Protein AF-A0A699KRJ8-F1 (afdb_monomer_lite)

pLDDT: mean 80.67, std 9.75, range [53.72, 95.88]

Structure (mmCIF, N/CA/C/O backbone):
data_AF-A0A699KRJ8-F1
#
_entry.id   AF-A0A699KRJ8-F1
#
loop_
_atom_site.group_PDB
_atom_site.id
_atom_site.type_symbol
_atom_site.label_atom_id
_atom_site.label_alt_id
_atom_site.label_comp_id
_atom_site.label_asym_id
_atom_site.label_entity_id
_atom_site.label_seq_id
_atom_site.pdbx_PDB_ins_code
_atom_site.Cartn_x
_atom_site.Cartn_y
_atom_site.Cartn_z
_atom_site.occupancy
_atom_site.B_iso_or_equiv
_atom_site.auth_seq_id
_atom_site.auth_comp_id
_atom_site.auth_asym_id
_atom_site.auth_atom_id
_atom_site.pdbx_PDB_model_num
ATOM 1 N N . MET A 1 1 ? 41.471 16.326 -28.942 1.00 60.84 1 MET A N 1
ATOM 2 C CA . MET A 1 1 ? 41.957 15.812 -27.635 1.00 60.84 1 MET A CA 1
ATOM 3 C C . MET A 1 1 ? 41.649 14.331 -27.354 1.00 60.84 1 MET A C 1
ATOM 5 O O . MET A 1 1 ? 42.274 13.790 -26.457 1.00 60.84 1 MET A O 1
ATOM 9 N N . ARG A 1 2 ? 40.750 13.629 -28.075 1.00 64.94 2 ARG A N 1
ATOM 10 C CA . ARG A 1 2 ? 40.498 12.189 -27.816 1.00 64.94 2 ARG A CA 1
ATOM 11 C C . ARG A 1 2 ? 41.619 11.266 -28.316 1.00 64.94 2 ARG A C 1
ATOM 13 O O . ARG A 1 2 ? 41.997 10.359 -27.593 1.00 64.94 2 ARG A O 1
ATOM 20 N N . GLN A 1 3 ? 42.200 11.533 -29.490 1.00 73.69 3 GLN A N 1
ATOM 21 C CA . GLN A 1 3 ? 43.233 10.674 -30.099 1.00 73.69 3 GLN A CA 1
ATOM 22 C C . GLN A 1 3 ? 44.478 10.459 -29.222 1.00 73.69 3 GLN A C 1
ATOM 24 O O . GLN A 1 3 ? 44.975 9.343 -29.166 1.00 73.69 3 GLN A O 1
ATOM 29 N N . ARG A 1 4 ? 44.952 11.480 -28.492 1.00 79.75 4 ARG A N 1
ATOM 30 C CA . ARG A 1 4 ? 46.144 11.346 -27.628 1.00 79.75 4 ARG A CA 1
ATOM 31 C C . ARG A 1 4 ? 45.948 10.322 -26.504 1.00 79.75 4 ARG A C 1
ATOM 33 O O . ARG A 1 4 ? 46.829 9.507 -26.283 1.00 79.75 4 ARG A O 1
ATOM 40 N N . ARG A 1 5 ? 44.763 10.304 -25.883 1.00 77.50 5 ARG A N 1
ATOM 41 C CA . ARG A 1 5 ? 44.420 9.343 -24.818 1.00 77.50 5 ARG A CA 1
ATOM 42 C C . ARG A 1 5 ? 44.314 7.906 -25.341 1.00 77.50 5 ARG A C 1
ATOM 44 O O . ARG A 1 5 ? 44.678 6.976 -24.638 1.00 77.50 5 ARG A O 1
ATOM 51 N N . TRP A 1 6 ? 43.847 7.723 -26.580 1.00 79.25 6 TRP A N 1
ATOM 52 C CA . TRP A 1 6 ? 43.814 6.401 -27.220 1.00 79.25 6 TRP A CA 1
ATOM 53 C C . TRP A 1 6 ? 45.216 5.877 -27.535 1.00 79.25 6 TRP A C 1
ATOM 55 O O . TRP A 1 6 ? 45.477 4.696 -27.349 1.00 79.25 6 TRP A O 1
ATOM 65 N N . LEU A 1 7 ? 46.123 6.755 -27.972 1.00 79.62 7 LEU A N 1
ATOM 66 C CA . LEU A 1 7 ? 47.508 6.381 -28.265 1.00 79.62 7 LEU A CA 1
ATOM 67 C C . LEU A 1 7 ? 48.301 5.990 -27.014 1.00 79.62 7 LEU A C 1
ATOM 69 O O . LEU A 1 7 ? 49.209 5.181 -27.124 1.00 79.62 7 LEU A O 1
ATOM 73 N N . GLU A 1 8 ? 47.986 6.552 -25.846 1.00 82.19 8 GLU A N 1
ATOM 74 C CA . GLU A 1 8 ? 48.578 6.120 -24.572 1.00 82.19 8 GLU A CA 1
ATOM 75 C C . GLU A 1 8 ? 48.130 4.699 -24.217 1.00 82.19 8 GLU A C 1
ATOM 77 O O . GLU A 1 8 ? 48.973 3.850 -23.967 1.00 82.19 8 GLU A O 1
ATOM 82 N N . LEU A 1 9 ? 46.829 4.416 -24.316 1.00 78.62 9 LEU A N 1
ATOM 83 C CA . LEU A 1 9 ? 46.263 3.094 -24.031 1.00 78.62 9 LEU A CA 1
ATOM 84 C C . LEU A 1 9 ? 46.791 2.002 -24.969 1.00 78.62 9 LEU A C 1
ATOM 86 O O . LEU A 1 9 ? 47.028 0.881 -24.542 1.00 78.62 9 LEU A O 1
ATOM 90 N N . LEU A 1 10 ? 46.984 2.324 -26.248 1.00 79.06 10 LEU A N 1
ATOM 91 C CA . LEU A 1 10 ? 47.492 1.376 -27.242 1.00 79.06 10 LEU A CA 1
ATOM 92 C C . LEU A 1 10 ? 48.970 1.019 -27.049 1.00 79.06 10 LEU A C 1
ATOM 94 O O . LEU A 1 10 ? 49.410 0.044 -27.638 1.00 79.06 10 LEU A O 1
ATOM 98 N N . LYS A 1 11 ? 49.742 1.775 -26.258 1.00 78.50 11 LYS A N 1
ATOM 99 C CA . LYS A 1 11 ? 51.139 1.412 -25.955 1.00 78.50 11 LYS A CA 1
ATOM 100 C C . LYS A 1 11 ? 51.240 0.232 -24.994 1.00 78.50 11 LYS A C 1
ATOM 102 O O . LYS A 1 11 ? 52.237 -0.478 -25.029 1.00 78.50 11 LYS A O 1
ATOM 107 N N . ASP A 1 12 ? 50.217 0.035 -24.166 1.00 84.81 12 ASP A N 1
ATOM 108 C CA . ASP A 1 12 ? 50.185 -1.020 -23.150 1.00 84.81 12 ASP A CA 1
ATOM 109 C C . ASP A 1 12 ? 49.706 -2.370 -23.716 1.00 84.81 12 ASP A C 1
ATOM 111 O O . ASP A 1 12 ? 49.800 -3.399 -23.049 1.00 84.81 12 ASP A O 1
ATOM 115 N N . TYR A 1 13 ? 49.207 -2.380 -24.955 1.00 81.31 13 TYR A N 1
ATOM 116 C CA . TYR A 1 13 ? 48.766 -3.574 -25.666 1.00 81.31 13 TYR A CA 1
ATOM 117 C C . TYR A 1 13 ? 49.587 -3.721 -26.948 1.00 81.31 13 TYR A C 1
ATOM 119 O O . TYR A 1 13 ? 49.626 -2.797 -27.753 1.00 81.31 13 TYR A O 1
ATOM 127 N N . ASP A 1 14 ? 50.195 -4.885 -27.188 1.00 78.12 14 ASP A N 1
ATOM 128 C CA . ASP A 1 14 ? 50.895 -5.167 -28.452 1.00 78.12 14 ASP A CA 1
ATOM 129 C C . ASP A 1 14 ? 49.880 -5.437 -29.582 1.00 78.12 14 ASP A C 1
ATOM 131 O O . ASP A 1 14 ? 49.638 -6.569 -30.004 1.00 78.12 14 ASP A O 1
ATOM 135 N N . ALA A 1 15 ? 49.168 -4.384 -29.986 1.00 74.62 15 ALA A N 1
ATOM 136 C CA . ALA A 1 15 ? 48.037 -4.439 -30.899 1.00 74.62 15 ALA A CA 1
ATOM 137 C C . ALA A 1 15 ? 48.360 -3.718 -32.214 1.00 74.62 15 ALA A C 1
ATOM 139 O O . ALA A 1 15 ? 48.577 -2.507 -32.250 1.00 74.62 15 ALA A O 1
ATOM 140 N N . ASN A 1 16 ? 48.320 -4.454 -33.327 1.00 78.19 16 ASN A N 1
ATOM 141 C CA . ASN A 1 16 ? 48.467 -3.885 -34.663 1.00 78.19 16 ASN A CA 1
ATOM 142 C C . ASN A 1 16 ? 47.085 -3.525 -35.240 1.00 78.19 16 ASN A C 1
ATOM 144 O O . ASN A 1 16 ? 46.252 -4.404 -35.464 1.00 78.19 16 ASN A O 1
ATOM 148 N N . ILE A 1 17 ? 46.821 -2.236 -35.478 1.00 77.62 17 ILE A N 1
ATOM 149 C CA . ILE A 1 17 ? 45.523 -1.775 -35.995 1.00 77.62 17 ILE A CA 1
ATOM 150 C C . ILE A 1 17 ? 45.464 -2.023 -37.503 1.00 77.62 17 ILE A C 1
ATOM 152 O O . ILE A 1 17 ? 46.095 -1.313 -38.283 1.00 77.62 17 ILE A O 1
ATOM 156 N N . GLN A 1 18 ? 44.662 -3.001 -37.920 1.00 79.50 18 GLN A N 1
ATOM 157 C CA . GLN A 1 18 ? 44.413 -3.293 -39.331 1.00 79.50 18 GLN A CA 1
ATOM 158 C C . GLN A 1 18 ? 42.990 -2.892 -39.723 1.00 79.50 18 GLN A C 1
ATOM 160 O O . GLN A 1 18 ? 42.013 -3.261 -39.071 1.00 79.50 18 GLN A O 1
ATOM 165 N N . TYR A 1 19 ? 42.870 -2.115 -40.801 1.00 78.88 19 TYR A N 1
ATOM 166 C CA . TYR A 1 19 ? 41.574 -1.739 -41.352 1.00 78.88 19 TYR A CA 1
ATOM 167 C C . TYR A 1 19 ? 41.087 -2.810 -42.331 1.00 78.88 19 TYR A C 1
ATOM 169 O O . TYR A 1 19 ? 41.725 -3.064 -43.352 1.00 78.88 19 TYR A O 1
ATOM 177 N N . HIS A 1 20 ? 39.932 -3.408 -42.038 1.00 73.50 20 HIS A N 1
ATOM 178 C CA . HIS A 1 20 ? 39.311 -4.416 -42.894 1.00 73.50 20 HIS A CA 1
ATOM 179 C C . HIS A 1 20 ? 37.929 -3.946 -43.372 1.00 73.50 20 HIS A C 1
ATOM 181 O O . HIS A 1 20 ? 36.945 -4.074 -42.637 1.00 73.50 20 HIS A O 1
ATOM 187 N N . PRO A 1 21 ? 37.815 -3.410 -44.598 1.00 72.12 21 PRO A N 1
ATOM 188 C CA . PRO A 1 21 ? 36.520 -3.055 -45.159 1.00 72.12 21 PRO A CA 1
ATOM 189 C C . PRO A 1 21 ? 35.711 -4.320 -45.498 1.00 72.12 21 PRO A C 1
ATOM 191 O O . PRO A 1 21 ? 36.217 -5.264 -46.103 1.00 72.12 21 PRO A O 1
ATOM 194 N N . GLY A 1 22 ? 34.428 -4.346 -45.124 1.00 77.38 22 GLY A N 1
ATOM 195 C CA . GLY A 1 22 ? 33.490 -5.410 -45.505 1.00 77.38 22 GLY A CA 1
ATOM 196 C C . GLY A 1 22 ? 33.319 -6.533 -44.471 1.00 77.38 22 GLY A C 1
ATOM 197 O O . GLY A 1 22 ? 33.040 -6.272 -43.303 1.00 77.38 22 GLY A O 1
ATOM 198 N N . LYS A 1 23 ? 33.414 -7.799 -44.912 1.00 66.38 23 LYS A N 1
ATOM 199 C CA . LYS A 1 23 ? 32.944 -9.002 -44.181 1.00 66.38 23 LYS A CA 1
ATOM 200 C C . LYS A 1 23 ? 33.563 -9.226 -42.791 1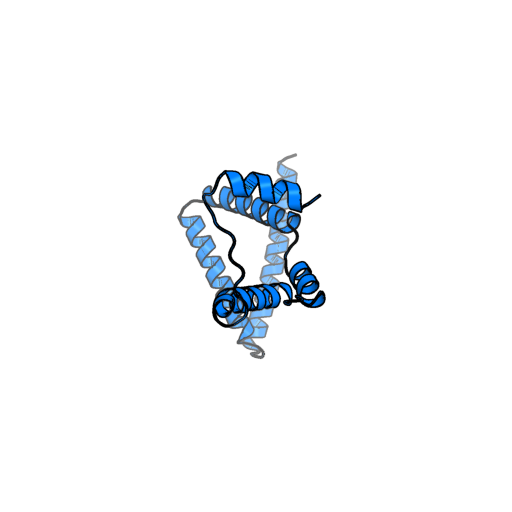.00 66.38 23 LYS A C 1
ATOM 202 O O . LYS A 1 23 ? 32.926 -9.857 -41.954 1.00 66.38 23 LYS A O 1
ATOM 207 N N . ALA A 1 24 ? 34.755 -8.697 -42.521 1.00 72.12 24 ALA A N 1
ATOM 208 C CA . ALA A 1 24 ? 35.392 -8.791 -41.204 1.00 72.12 24 ALA A CA 1
ATOM 209 C C . ALA A 1 24 ? 34.730 -7.884 -40.145 1.00 72.12 24 ALA A C 1
ATOM 211 O O . ALA A 1 24 ? 34.847 -8.142 -38.952 1.00 72.12 24 ALA A O 1
ATOM 212 N N . ASN A 1 25 ? 33.988 -6.853 -40.568 1.00 76.94 25 ASN A N 1
ATOM 213 C CA . ASN A 1 25 ? 33.314 -5.905 -39.679 1.00 76.94 25 ASN A CA 1
ATOM 214 C C . ASN A 1 25 ? 31.867 -6.313 -39.343 1.00 76.94 25 ASN A C 1
ATOM 216 O O . ASN A 1 25 ? 31.170 -5.590 -38.642 1.00 76.94 25 ASN A O 1
ATOM 220 N N . VAL A 1 26 ? 31.390 -7.461 -39.839 1.00 79.25 26 VAL A N 1
ATOM 221 C CA . VAL A 1 26 ? 29.987 -7.894 -39.683 1.00 79.25 26 VAL A CA 1
ATOM 222 C C . VAL A 1 26 ? 29.622 -8.102 -38.215 1.00 79.25 26 VAL A C 1
ATOM 224 O O . VAL A 1 26 ? 28.531 -7.727 -37.798 1.00 79.25 26 VAL A O 1
ATOM 227 N N . VAL A 1 27 ? 30.542 -8.645 -37.411 1.00 77.56 27 VAL A N 1
ATOM 228 C CA . VAL A 1 27 ? 30.317 -8.856 -35.972 1.00 77.56 27 VAL A CA 1
ATOM 229 C C . VAL A 1 27 ? 30.237 -7.521 -35.232 1.00 77.56 27 VAL A C 1
ATOM 231 O O . VAL A 1 27 ? 29.314 -7.306 -34.451 1.00 77.56 27 VAL A O 1
ATOM 234 N N . ALA A 1 28 ? 31.157 -6.595 -35.508 1.00 79.75 28 ALA A N 1
ATOM 235 C CA . ALA A 1 28 ? 31.151 -5.276 -34.884 1.00 79.75 28 ALA A CA 1
ATOM 236 C C . ALA A 1 28 ? 29.944 -4.428 -35.330 1.00 79.75 28 ALA A C 1
ATOM 238 O O . ALA A 1 28 ? 29.328 -3.767 -34.496 1.00 79.75 28 ALA A O 1
ATOM 239 N N . ASP A 1 29 ? 29.546 -4.496 -36.603 1.00 80.12 29 ASP A N 1
ATOM 240 C CA . ASP A 1 29 ? 28.352 -3.817 -37.121 1.00 80.12 29 ASP A CA 1
ATOM 241 C C . ASP A 1 29 ? 27.063 -4.398 -36.513 1.00 80.12 29 ASP A C 1
ATOM 243 O O . ASP A 1 29 ? 26.188 -3.650 -36.074 1.00 80.12 29 ASP A O 1
ATOM 247 N N . ALA A 1 30 ? 26.968 -5.726 -36.379 1.00 80.81 30 ALA A N 1
ATOM 248 C CA . ALA A 1 30 ? 25.845 -6.383 -35.709 1.00 80.81 30 ALA A CA 1
ATOM 249 C C . ALA A 1 30 ? 25.740 -5.986 -34.224 1.00 80.81 30 ALA A C 1
ATOM 251 O O . ALA A 1 30 ? 24.647 -5.690 -33.733 1.00 80.81 30 ALA A O 1
ATOM 252 N N . LEU A 1 31 ? 26.869 -5.928 -33.510 1.00 76.88 31 LEU A N 1
ATOM 253 C CA . LEU A 1 31 ? 26.913 -5.492 -32.110 1.00 76.88 31 LEU A CA 1
ATOM 254 C C . LEU A 1 31 ? 26.579 -4.000 -31.953 1.00 76.88 31 LEU A C 1
ATOM 256 O O . LEU A 1 31 ? 25.834 -3.634 -31.043 1.00 76.88 31 LEU A O 1
ATOM 260 N N . SER A 1 32 ? 27.065 -3.149 -32.860 1.00 76.94 32 SER A N 1
ATOM 261 C CA . SER A 1 32 ? 26.759 -1.713 -32.886 1.00 76.94 32 SER A CA 1
ATOM 262 C C . SER A 1 32 ? 25.259 -1.460 -33.079 1.00 76.94 32 SER A C 1
ATOM 264 O O . SER A 1 32 ? 24.645 -0.711 -32.315 1.00 76.94 32 SER A O 1
ATOM 266 N N . ARG A 1 33 ? 24.627 -2.170 -34.025 1.00 75.31 33 ARG A N 1
ATOM 267 C CA . ARG A 1 33 ? 23.177 -2.088 -34.273 1.00 75.31 33 ARG A CA 1
ATOM 268 C C . ARG A 1 33 ? 22.355 -2.549 -33.069 1.00 75.31 33 ARG A C 1
ATOM 270 O O . ARG A 1 33 ? 21.383 -1.886 -32.720 1.00 75.31 33 ARG A O 1
ATOM 277 N N . LYS A 1 34 ? 22.762 -3.625 -32.385 1.00 68.00 34 LYS A N 1
ATOM 278 C CA . LYS A 1 34 ? 22.081 -4.115 -31.172 1.00 68.00 34 LYS A CA 1
ATOM 279 C C . LYS A 1 34 ? 22.156 -3.111 -30.014 1.00 68.00 34 LYS A C 1
ATOM 281 O O . LYS A 1 34 ? 21.164 -2.906 -29.323 1.00 68.00 34 LYS A O 1
ATOM 286 N N . SER A 1 35 ? 23.304 -2.458 -29.825 1.00 62.00 35 SER A N 1
ATOM 287 C CA . SER A 1 35 ? 23.472 -1.402 -28.815 1.00 62.00 35 SER A CA 1
ATOM 288 C C . SER A 1 35 ? 22.624 -0.162 -29.136 1.00 62.00 35 SER A C 1
ATOM 290 O O . SER A 1 35 ? 21.955 0.385 -28.260 1.00 62.00 35 SER A O 1
ATOM 292 N N . GLY A 1 36 ? 22.552 0.217 -30.418 1.00 61.03 36 GLY A N 1
ATOM 293 C CA . GLY A 1 36 ? 21.670 1.283 -30.900 1.00 61.03 36 GLY A CA 1
ATOM 294 C C . GLY A 1 36 ? 20.178 1.002 -30.677 1.00 61.03 36 GLY A C 1
ATOM 295 O O . GLY A 1 36 ? 19.431 1.927 -30.376 1.00 61.03 36 GLY A O 1
ATOM 296 N N . MET A 1 37 ? 19.743 -0.262 -30.751 1.00 60.34 37 MET A N 1
ATOM 297 C CA . MET A 1 37 ? 18.359 -0.652 -30.437 1.00 60.34 37 MET A CA 1
ATOM 298 C C . MET A 1 37 ? 18.021 -0.459 -28.956 1.00 60.34 37 MET A C 1
ATOM 300 O O . MET A 1 37 ? 16.934 0.017 -28.647 1.00 60.34 37 MET A O 1
ATOM 304 N N . VAL A 1 38 ? 18.949 -0.772 -28.044 1.00 59.41 38 VAL A N 1
ATOM 305 C CA . VAL A 1 38 ? 18.758 -0.555 -26.596 1.00 59.41 38 VAL A CA 1
ATOM 306 C C . VAL A 1 38 ? 18.749 0.941 -26.264 1.00 59.41 38 VAL A C 1
ATOM 308 O O . VAL A 1 38 ? 17.915 1.389 -25.485 1.00 59.41 38 VAL A O 1
ATOM 311 N N . ALA A 1 39 ? 19.607 1.733 -26.914 1.00 59.44 39 ALA A N 1
ATOM 312 C CA . ALA A 1 39 ? 19.604 3.195 -26.807 1.00 59.44 39 ALA A CA 1
ATOM 313 C C . ALA A 1 39 ? 18.366 3.863 -27.450 1.00 59.44 39 ALA A C 1
ATOM 315 O O . ALA A 1 39 ? 18.074 5.022 -27.162 1.00 59.44 39 ALA A O 1
ATOM 316 N N . GLY A 1 40 ? 17.649 3.148 -28.324 1.00 53.72 40 GLY A N 1
ATOM 317 C CA . GLY A 1 40 ? 16.436 3.602 -29.005 1.00 53.72 40 GLY A CA 1
ATOM 318 C C . GLY A 1 40 ? 15.132 3.285 -28.271 1.00 53.72 40 GLY A C 1
ATOM 319 O O . GLY A 1 40 ? 14.074 3.711 -28.735 1.00 53.72 40 GLY A O 1
ATOM 320 N N . ILE A 1 41 ? 15.183 2.578 -27.133 1.00 62.66 41 ILE A N 1
ATOM 321 C CA . ILE A 1 41 ? 14.026 2.410 -26.248 1.00 62.66 41 ILE A CA 1
ATOM 322 C C . ILE A 1 41 ? 13.783 3.757 -25.563 1.00 62.66 41 ILE A C 1
ATOM 324 O O . ILE A 1 41 ? 14.223 4.013 -24.445 1.00 62.66 41 ILE A O 1
ATOM 328 N N . LYS A 1 42 ? 13.089 4.651 -26.268 1.00 58.88 42 LYS A N 1
ATOM 329 C CA . LYS A 1 42 ? 12.397 5.773 -25.648 1.00 58.88 42 LYS A CA 1
ATOM 330 C C . LYS A 1 42 ? 11.296 5.152 -24.805 1.00 58.88 42 LYS A C 1
ATOM 332 O O . LYS A 1 42 ? 10.237 4.822 -25.325 1.00 58.88 42 LYS A O 1
ATOM 337 N N . VAL A 1 43 ? 11.577 4.903 -23.530 1.00 59.38 43 VAL A N 1
ATOM 338 C CA . VAL A 1 43 ? 10.507 4.653 -22.569 1.00 59.38 43 VAL A CA 1
ATOM 339 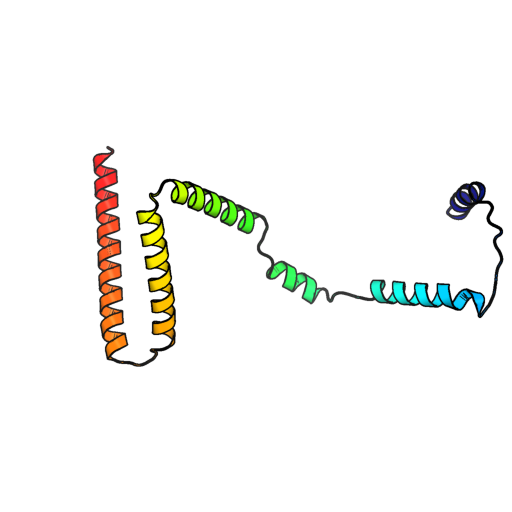C C . VAL A 1 43 ? 9.619 5.890 -22.659 1.00 59.38 43 VAL A C 1
ATOM 341 O O . VAL A 1 43 ? 10.105 6.997 -22.428 1.00 59.38 43 VAL A O 1
ATOM 344 N N . GLU A 1 44 ? 8.383 5.727 -23.132 1.00 66.88 44 GLU A N 1
ATOM 345 C CA . GLU A 1 44 ? 7.438 6.836 -23.243 1.00 66.88 44 GLU A CA 1
ATOM 346 C C . GLU A 1 44 ? 7.393 7.541 -21.886 1.00 66.88 44 GLU A C 1
ATOM 348 O O . GLU A 1 44 ? 7.205 6.900 -20.852 1.00 66.88 44 GLU A O 1
ATOM 353 N N . GLU A 1 45 ? 7.631 8.855 -21.867 1.00 68.88 45 GLU A N 1
ATOM 354 C CA . GLU A 1 45 ? 7.678 9.652 -20.630 1.00 68.88 45 GLU A CA 1
ATOM 355 C C . GLU A 1 45 ? 6.395 9.484 -19.800 1.00 68.88 45 GLU A C 1
ATOM 357 O O . GLU A 1 45 ? 6.403 9.618 -18.578 1.00 68.88 45 GLU A O 1
ATOM 362 N N . GLU A 1 46 ? 5.293 9.138 -20.464 1.00 73.19 46 GLU A N 1
ATOM 363 C CA . GLU A 1 46 ? 4.023 8.770 -19.854 1.00 73.19 46 GLU A CA 1
ATOM 364 C C . GLU A 1 46 ? 4.115 7.498 -18.999 1.00 73.19 46 GLU A C 1
ATOM 366 O O . GLU A 1 46 ? 3.677 7.515 -17.852 1.00 73.19 46 GLU A O 1
ATOM 371 N N . ILE A 1 47 ? 4.791 6.450 -19.481 1.00 79.69 47 ILE A N 1
ATOM 372 C CA . ILE A 1 47 ? 5.013 5.205 -18.730 1.00 79.69 47 ILE A CA 1
ATOM 373 C C . ILE A 1 47 ? 5.860 5.475 -17.481 1.00 79.69 47 ILE A C 1
ATOM 375 O O . ILE A 1 47 ? 5.555 4.957 -16.409 1.00 79.69 47 ILE A O 1
ATOM 379 N N . ILE A 1 48 ? 6.904 6.307 -17.587 1.00 81.75 48 ILE A N 1
ATOM 380 C CA . ILE A 1 48 ? 7.734 6.685 -16.428 1.00 81.75 48 ILE A CA 1
ATOM 381 C C . ILE A 1 48 ? 6.889 7.440 -15.395 1.00 81.75 48 ILE A C 1
ATOM 383 O O . ILE A 1 48 ? 6.907 7.092 -14.216 1.00 81.75 48 ILE A O 1
ATOM 387 N N . ARG A 1 49 ? 6.102 8.429 -15.834 1.00 78.25 49 ARG A N 1
ATOM 388 C CA . ARG A 1 49 ? 5.231 9.222 -14.952 1.00 78.25 49 ARG A CA 1
ATOM 389 C C . ARG A 1 49 ? 4.167 8.376 -14.261 1.00 78.25 49 ARG A C 1
ATOM 391 O O . ARG A 1 49 ? 3.862 8.614 -13.092 1.00 78.25 49 ARG A O 1
ATOM 398 N N . ASP A 1 50 ? 3.595 7.406 -14.960 1.00 83.25 50 ASP A N 1
ATOM 399 C CA . ASP A 1 50 ? 2.598 6.509 -14.382 1.00 83.25 50 ASP A CA 1
ATOM 400 C C . ASP A 1 50 ? 3.229 5.526 -13.395 1.00 83.25 50 ASP A C 1
ATOM 402 O O . ASP A 1 50 ? 2.673 5.304 -12.318 1.00 83.25 50 ASP A O 1
ATOM 406 N N . LEU A 1 51 ? 4.431 5.015 -13.679 1.00 81.94 51 LEU A N 1
ATOM 407 C CA . LEU A 1 51 ? 5.185 4.202 -12.724 1.00 81.94 51 LEU A CA 1
ATOM 408 C C . LEU A 1 51 ? 5.514 4.988 -11.450 1.00 81.94 51 LEU A C 1
ATOM 410 O O . LEU A 1 51 ? 5.274 4.486 -10.355 1.00 81.94 51 LEU A O 1
ATOM 414 N N . GLU A 1 52 ? 5.973 6.234 -11.570 1.00 80.50 52 GLU A N 1
ATOM 415 C CA . GLU A 1 52 ? 6.254 7.098 -10.417 1.00 80.50 52 GLU A CA 1
ATOM 416 C C . GLU A 1 52 ? 5.001 7.376 -9.568 1.00 80.50 52 GLU A C 1
ATOM 418 O O . GLU A 1 52 ? 5.081 7.440 -8.340 1.00 80.50 52 GLU A O 1
ATOM 423 N N . ARG A 1 53 ? 3.823 7.492 -10.198 1.00 78.38 53 ARG A N 1
ATOM 424 C CA . ARG A 1 53 ? 2.534 7.642 -9.496 1.00 78.38 53 ARG A CA 1
ATOM 425 C C . ARG A 1 53 ? 2.094 6.372 -8.778 1.00 78.38 53 ARG A C 1
ATOM 427 O O . ARG A 1 53 ? 1.469 6.461 -7.721 1.00 78.38 53 ARG A O 1
ATOM 434 N N . LEU A 1 54 ? 2.381 5.209 -9.359 1.00 79.75 54 LEU A N 1
ATOM 435 C CA . LEU A 1 54 ? 2.056 3.909 -8.776 1.00 79.75 54 LEU A CA 1
ATOM 436 C C . LEU A 1 54 ? 3.020 3.526 -7.651 1.00 79.75 54 LEU A C 1
ATOM 438 O O . LEU A 1 54 ? 2.631 2.793 -6.741 1.00 79.75 54 LEU A O 1
ATOM 442 N N . THR A 1 55 ? 4.254 4.033 -7.671 1.00 79.19 55 THR A N 1
ATOM 443 C CA . THR A 1 55 ? 5.208 3.814 -6.584 1.00 79.19 55 THR A CA 1
ATOM 444 C C . THR A 1 55 ? 4.863 4.682 -5.372 1.00 79.19 55 THR A C 1
ATOM 446 O O . THR A 1 55 ? 4.851 5.912 -5.469 1.00 79.19 55 THR A O 1
ATOM 449 N N . PRO A 1 56 ? 4.600 4.089 -4.193 1.00 79.56 56 PRO A N 1
ATOM 450 C CA . PRO A 1 56 ? 4.424 4.866 -2.976 1.00 79.56 56 PRO A CA 1
ATOM 451 C C . PRO A 1 56 ? 5.701 5.657 -2.664 1.00 79.56 56 PRO A C 1
ATOM 453 O O . PRO A 1 56 ? 6.807 5.136 -2.800 1.00 79.56 56 PRO A O 1
ATOM 456 N N . SER A 1 57 ? 5.561 6.906 -2.208 1.00 83.75 57 SER A N 1
ATOM 457 C CA . SER A 1 57 ? 6.724 7.703 -1.805 1.00 83.75 57 SER A CA 1
ATOM 458 C C . SER A 1 57 ? 7.500 7.006 -0.685 1.00 83.75 57 SER A C 1
ATOM 460 O O . SER A 1 57 ? 6.907 6.382 0.201 1.00 83.75 57 SER A O 1
ATOM 462 N N . ARG A 1 58 ? 8.828 7.152 -0.694 1.00 82.75 58 ARG A N 1
ATOM 463 C CA . ARG A 1 58 ? 9.721 6.537 0.299 1.00 82.75 58 ARG A CA 1
ATOM 464 C C . ARG A 1 58 ? 9.285 6.832 1.738 1.00 82.75 58 ARG A C 1
ATOM 466 O O . ARG A 1 58 ? 9.212 5.914 2.544 1.00 82.75 58 ARG A O 1
ATOM 473 N N . ASP A 1 59 ? 8.864 8.064 2.015 1.00 86.38 59 ASP A N 1
ATOM 474 C CA . ASP A 1 59 ? 8.366 8.470 3.335 1.00 86.38 59 ASP A CA 1
ATOM 475 C C . ASP A 1 59 ? 7.095 7.715 3.759 1.00 86.38 59 ASP A C 1
ATOM 477 O O . ASP A 1 59 ? 6.899 7.418 4.937 1.00 86.38 59 ASP A O 1
ATOM 481 N N . LYS A 1 60 ? 6.193 7.400 2.816 1.00 88.19 60 LYS A N 1
ATOM 482 C CA . LYS A 1 60 ? 4.988 6.610 3.115 1.00 88.19 60 LYS A CA 1
ATOM 483 C C . LYS A 1 60 ? 5.361 5.169 3.440 1.00 88.19 60 LYS A C 1
ATOM 485 O O . LYS A 1 60 ? 4.803 4.615 4.384 1.00 88.19 60 LYS A O 1
ATOM 490 N N . ILE A 1 61 ? 6.306 4.599 2.692 1.00 90.00 61 ILE A N 1
ATOM 491 C CA . ILE A 1 61 ? 6.828 3.250 2.934 1.00 90.00 61 ILE A CA 1
ATOM 492 C C . ILE A 1 61 ? 7.470 3.191 4.322 1.00 90.00 61 ILE A C 1
ATOM 494 O O . ILE A 1 61 ? 7.058 2.377 5.141 1.00 90.00 61 ILE A O 1
ATOM 498 N N . GLU A 1 62 ? 8.362 4.129 4.640 1.00 92.94 62 GLU A N 1
ATOM 499 C CA . GLU A 1 62 ? 9.054 4.173 5.932 1.00 92.94 62 GLU A CA 1
ATOM 500 C C . GLU A 1 62 ? 8.076 4.312 7.111 1.00 92.94 62 GLU A C 1
AT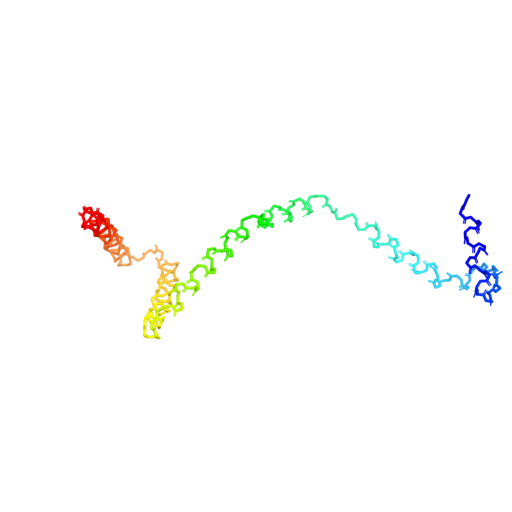OM 502 O O . GLU A 1 62 ? 8.215 3.651 8.142 1.00 92.94 62 GLU A O 1
ATOM 507 N N . ARG A 1 63 ? 7.026 5.133 6.966 1.00 92.44 63 ARG A N 1
ATOM 508 C CA . ARG A 1 63 ? 5.980 5.262 7.995 1.00 92.44 63 ARG A CA 1
ATOM 509 C C . ARG A 1 63 ? 5.231 3.952 8.224 1.00 92.44 63 ARG A C 1
ATOM 511 O O . ARG A 1 63 ? 4.943 3.624 9.376 1.00 92.44 63 ARG A O 1
ATOM 518 N N . VAL A 1 64 ? 4.909 3.226 7.154 1.00 93.88 64 VAL A N 1
ATOM 519 C CA . VAL A 1 64 ? 4.232 1.926 7.240 1.00 93.88 64 VAL A CA 1
ATOM 520 C C . VAL A 1 64 ? 5.157 0.882 7.853 1.00 93.88 64 VAL A C 1
ATOM 522 O O . VAL A 1 64 ? 4.734 0.174 8.760 1.00 93.88 64 VAL A O 1
ATOM 525 N N . GLU A 1 65 ? 6.419 0.821 7.438 1.00 95.88 65 GLU A N 1
ATOM 526 C CA . GLU A 1 65 ? 7.410 -0.100 8.001 1.00 95.88 65 GLU A CA 1
ATOM 527 C C . GLU A 1 65 ? 7.610 0.147 9.495 1.00 95.88 65 GLU A C 1
ATOM 529 O O . GLU A 1 65 ? 7.511 -0.780 10.295 1.00 95.88 65 GLU A O 1
ATOM 534 N N . LYS A 1 66 ? 7.768 1.408 9.906 1.00 95.00 66 LYS A N 1
ATOM 535 C CA . LYS A 1 66 ? 7.895 1.772 11.321 1.00 95.00 66 LYS A CA 1
ATOM 536 C C . LYS A 1 66 ? 6.648 1.415 12.130 1.00 95.00 66 LYS A C 1
ATOM 538 O O . LYS A 1 66 ? 6.761 0.980 13.276 1.00 95.00 66 LYS A O 1
ATOM 543 N N . ALA A 1 67 ? 5.455 1.602 11.563 1.00 94.19 67 ALA A N 1
ATOM 544 C CA . ALA A 1 67 ? 4.212 1.164 12.195 1.00 94.19 67 ALA A CA 1
ATOM 545 C C . ALA A 1 67 ? 4.140 -0.368 12.299 1.00 94.19 67 ALA A C 1
ATOM 547 O O . ALA A 1 67 ? 3.710 -0.890 13.325 1.00 94.19 67 ALA A O 1
ATOM 548 N N . ASN A 1 68 ? 4.613 -1.079 11.276 1.00 93.44 68 ASN A N 1
ATOM 549 C CA . ASN A 1 68 ? 4.637 -2.533 11.245 1.00 93.44 68 ASN A CA 1
ATOM 550 C C . ASN A 1 68 ? 5.620 -3.106 12.274 1.00 93.44 68 ASN A C 1
ATOM 552 O O . ASN A 1 68 ? 5.276 -4.039 12.987 1.00 93.44 68 ASN A O 1
ATOM 556 N N . GLU A 1 69 ? 6.802 -2.513 12.432 1.00 94.75 69 GLU A N 1
ATOM 557 C CA . GLU A 1 69 ? 7.756 -2.919 13.471 1.00 94.75 69 GLU A CA 1
ATOM 558 C C . GLU A 1 69 ? 7.205 -2.682 14.882 1.00 94.75 69 GLU A C 1
ATOM 560 O O . GLU A 1 69 ? 7.326 -3.546 15.749 1.00 94.75 69 GLU A O 1
ATOM 565 N N . ARG A 1 70 ? 6.502 -1.564 15.111 1.00 91.88 70 ARG A N 1
ATOM 566 C CA . ARG A 1 70 ? 5.780 -1.336 16.376 1.00 91.88 70 ARG A CA 1
ATOM 567 C C . ARG A 1 70 ? 4.716 -2.400 16.619 1.00 91.88 70 ARG A C 1
ATOM 569 O O . ARG A 1 70 ? 4.618 -2.917 17.726 1.00 91.88 70 ARG A O 1
ATOM 576 N N . TYR A 1 71 ? 3.937 -2.730 15.591 1.00 87.25 71 TYR A N 1
ATOM 577 C CA . TYR A 1 71 ? 2.922 -3.773 15.678 1.00 87.25 71 TYR A CA 1
ATOM 578 C C . TYR A 1 71 ? 3.545 -5.139 15.984 1.00 87.25 71 TYR A C 1
ATOM 580 O O . TYR A 1 71 ? 3.091 -5.805 16.905 1.00 87.25 71 TYR A O 1
ATOM 588 N N . LYS A 1 72 ? 4.616 -5.534 15.285 1.00 89.44 72 LYS A N 1
ATOM 589 C CA . LYS A 1 72 ? 5.344 -6.789 15.542 1.00 89.44 72 LYS A CA 1
ATOM 590 C C . LYS A 1 72 ? 5.924 -6.839 16.953 1.00 89.44 72 LYS A C 1
ATOM 592 O O . LYS A 1 72 ? 5.799 -7.860 17.620 1.00 89.44 72 LYS A O 1
ATOM 597 N N . SER A 1 73 ? 6.524 -5.742 17.414 1.00 89.44 73 SER A N 1
ATOM 598 C CA . SER A 1 73 ? 7.069 -5.648 18.770 1.00 89.44 73 SER A CA 1
ATOM 599 C C . SER A 1 73 ? 5.981 -5.724 19.840 1.00 89.44 73 SER A C 1
ATOM 601 O O . SER A 1 73 ? 6.234 -6.287 20.895 1.00 89.44 73 SER A O 1
ATOM 603 N N . ALA A 1 74 ? 4.788 -5.179 19.599 1.00 86.62 74 ALA A N 1
ATOM 604 C CA . ALA A 1 74 ? 3.648 -5.397 20.486 1.00 86.62 74 ALA A CA 1
ATOM 605 C C . ALA A 1 74 ? 3.132 -6.840 20.374 1.00 86.62 74 ALA A C 1
ATOM 607 O O . ALA A 1 74 ? 2.809 -7.466 21.371 1.00 86.62 74 ALA A O 1
ATOM 608 N N . PHE A 1 75 ? 3.096 -7.414 19.171 1.00 84.38 75 PHE A N 1
ATOM 609 C CA . PHE A 1 75 ? 2.618 -8.778 18.945 1.00 84.38 75 PHE A CA 1
ATOM 610 C C . PHE A 1 75 ? 3.491 -9.844 19.639 1.00 84.38 75 PHE A C 1
ATOM 612 O O . PHE A 1 75 ? 2.995 -10.891 20.065 1.00 84.38 75 PHE A O 1
ATOM 619 N N . SER A 1 76 ? 4.792 -9.583 19.800 1.00 82.94 76 SER A N 1
ATOM 620 C CA . SER A 1 76 ? 5.696 -10.491 20.510 1.00 82.94 76 SER A CA 1
ATOM 621 C C . SER A 1 76 ? 5.445 -10.541 22.020 1.00 82.94 76 SER A C 1
ATOM 623 O O . SER A 1 76 ? 5.753 -11.565 22.629 1.00 82.94 76 SER A O 1
ATOM 625 N N . THR A 1 77 ? 4.832 -9.509 22.617 1.00 87.69 77 THR A N 1
ATOM 626 C CA . THR A 1 77 ? 4.501 -9.499 24.054 1.00 87.69 77 THR A CA 1
ATOM 627 C C . THR A 1 77 ? 3.278 -10.343 24.407 1.00 87.69 77 THR A C 1
ATOM 629 O O . THR A 1 77 ? 3.060 -10.617 25.582 1.00 87.69 77 THR A O 1
ATOM 632 N N . PHE A 1 78 ? 2.481 -10.762 23.420 1.00 90.19 78 PHE A N 1
ATOM 633 C CA . PHE A 1 78 ? 1.333 -11.640 23.646 1.00 90.19 78 PHE A CA 1
ATOM 634 C C . PHE A 1 78 ? 1.775 -13.088 23.884 1.00 90.19 78 PHE A C 1
ATOM 636 O O . PHE A 1 78 ? 2.804 -13.543 23.383 1.00 90.19 78 PHE A O 1
ATOM 643 N N . SER A 1 79 ? 0.971 -13.834 24.629 1.00 87.94 79 SER A N 1
ATOM 644 C CA . SER A 1 79 ? 1.106 -15.282 24.767 1.00 87.94 79 SER A CA 1
ATOM 645 C C . SER A 1 79 ? 0.749 -16.006 23.465 1.00 87.94 79 SER A C 1
ATOM 647 O O . SER A 1 79 ? 0.054 -15.476 22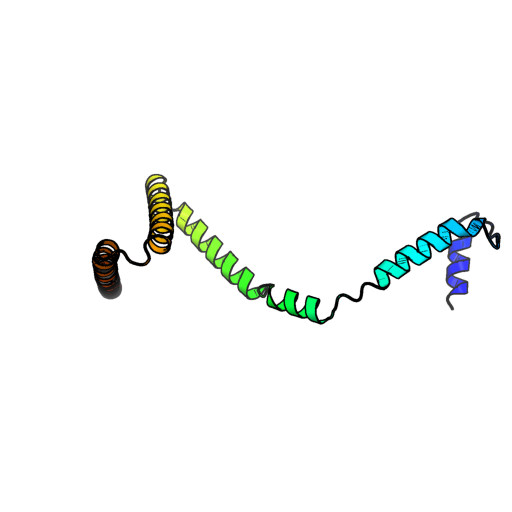.596 1.00 87.94 79 SER A O 1
ATOM 649 N N . GLU A 1 80 ? 1.192 -17.257 23.333 1.00 87.19 80 GLU A N 1
ATOM 650 C CA . GLU A 1 80 ? 0.890 -18.080 22.156 1.00 87.19 80 GLU A CA 1
ATOM 651 C C . GLU A 1 80 ? -0.623 -18.233 21.933 1.00 87.19 80 GLU A C 1
ATOM 653 O O . GLU A 1 80 ? -1.101 -18.109 20.809 1.00 87.19 80 GLU A O 1
ATOM 658 N N . ASN A 1 81 ? -1.392 -18.391 23.014 1.00 85.75 81 ASN A N 1
ATOM 659 C CA . ASN A 1 81 ? -2.850 -18.500 22.954 1.00 85.75 81 ASN A CA 1
ATOM 660 C C . ASN A 1 81 ? -3.499 -17.214 22.422 1.00 85.75 81 ASN A C 1
ATOM 662 O O . ASN A 1 81 ? -4.378 -17.272 21.566 1.00 85.75 81 ASN A O 1
ATOM 666 N N . GLU A 1 82 ? -3.051 -16.043 22.879 1.00 88.00 82 GLU A N 1
ATOM 667 C CA . GLU A 1 82 ? -3.554 -14.752 22.389 1.00 88.00 82 GLU A CA 1
ATOM 668 C C . GLU A 1 82 ? -3.216 -14.539 20.911 1.00 88.00 82 GLU A C 1
ATOM 670 O O . GLU A 1 82 ? -4.061 -14.073 20.145 1.00 88.00 82 GLU A O 1
ATOM 675 N N . ARG A 1 83 ? -2.015 -14.942 20.479 1.00 86.69 83 ARG A N 1
ATOM 676 C CA . ARG A 1 83 ? -1.633 -14.912 19.062 1.00 86.69 83 ARG A CA 1
ATOM 677 C C . ARG A 1 83 ? -2.543 -15.797 18.213 1.00 86.69 83 ARG A C 1
ATOM 679 O O . ARG A 1 83 ? -3.029 -15.337 17.181 1.00 86.69 83 ARG A O 1
ATOM 686 N N . GLN A 1 84 ? -2.815 -17.023 18.660 1.00 89.31 84 GLN A N 1
ATOM 687 C CA . GLN A 1 84 ? -3.723 -17.946 17.971 1.00 89.31 84 GLN A CA 1
ATOM 688 C C . GLN A 1 84 ? -5.147 -17.383 17.881 1.00 89.31 84 GLN A C 1
ATOM 690 O O . GLN A 1 84 ? -5.749 -17.392 16.809 1.00 89.31 84 GLN A O 1
ATOM 695 N N . HIS A 1 85 ? -5.665 -16.799 18.966 1.00 90.31 85 HIS A N 1
ATOM 696 C CA . HIS A 1 85 ? -6.970 -16.138 18.940 1.00 90.31 85 HIS A CA 1
ATOM 697 C C . HIS A 1 85 ? -7.019 -14.969 17.948 1.00 90.31 85 HIS A C 1
ATOM 699 O O . HIS A 1 85 ? -7.996 -14.835 17.214 1.00 90.31 85 HIS A O 1
ATOM 705 N N . LEU A 1 86 ? -5.973 -14.141 17.877 1.00 86.38 86 LEU A N 1
ATOM 706 C CA . LEU A 1 86 ? -5.909 -13.023 16.930 1.00 86.38 86 LEU A CA 1
ATOM 707 C C . LEU A 1 86 ? -5.867 -13.489 15.467 1.00 86.38 86 LEU A C 1
ATOM 709 O O . LEU A 1 86 ? -6.518 -12.877 14.618 1.00 86.38 86 LEU A O 1
ATOM 713 N N . ILE A 1 87 ? -5.143 -14.573 15.173 1.00 89.44 87 ILE A N 1
ATOM 714 C CA . ILE A 1 87 ? -5.111 -15.188 13.837 1.00 89.44 87 ILE A CA 1
ATOM 715 C C . ILE A 1 87 ? -6.506 -15.698 13.466 1.00 89.44 87 ILE A C 1
ATOM 717 O O . ILE A 1 87 ? -7.041 -15.301 12.431 1.00 89.44 87 ILE A O 1
ATOM 721 N N . GLN A 1 88 ? -7.136 -16.468 14.355 1.00 92.50 88 GLN A N 1
ATOM 722 C CA . GLN A 1 88 ? -8.477 -17.010 14.135 1.00 92.50 88 GLN A CA 1
ATOM 723 C C . GLN A 1 88 ? -9.517 -15.907 13.902 1.00 92.50 88 GLN A C 1
ATOM 725 O O . GLN A 1 88 ? -10.369 -16.023 13.022 1.00 92.50 88 GLN A O 1
ATOM 730 N N . ILE A 1 89 ? -9.450 -14.814 14.672 1.00 89.69 89 ILE A N 1
ATOM 731 C CA . ILE A 1 89 ? -10.333 -13.655 14.492 1.00 89.69 89 ILE A CA 1
ATOM 732 C C . ILE A 1 89 ? -10.146 -13.048 13.099 1.00 89.69 89 ILE A C 1
ATOM 734 O O . ILE A 1 89 ? -11.133 -12.699 12.453 1.00 89.69 89 ILE A O 1
ATOM 738 N N . LYS A 1 90 ? -8.904 -12.918 12.622 1.00 90.81 90 LYS A N 1
ATOM 739 C CA . LYS A 1 90 ? -8.618 -12.357 11.297 1.00 90.81 90 LYS A CA 1
ATOM 740 C C . LYS A 1 90 ? -9.153 -13.248 10.173 1.00 90.81 90 LYS A C 1
ATOM 742 O O . LYS A 1 90 ? -9.787 -12.733 9.257 1.00 90.81 90 LYS A O 1
ATOM 747 N N . GLU A 1 91 ? -8.967 -14.561 10.276 1.00 93.50 91 GLU A N 1
ATOM 748 C CA . GLU A 1 91 ? -9.516 -15.533 9.321 1.00 93.50 91 GLU A CA 1
ATOM 749 C C . GLU A 1 91 ? -11.042 -15.445 9.255 1.00 93.50 91 GLU A C 1
ATOM 751 O O . GLU A 1 91 ? -11.606 -15.256 8.179 1.00 93.50 91 GLU A O 1
ATOM 756 N N . LEU A 1 92 ? -11.710 -15.443 10.413 1.00 89.81 92 LEU A N 1
ATOM 757 C CA . LEU A 1 92 ? -13.164 -15.287 10.488 1.00 89.81 92 LEU A CA 1
ATOM 758 C C . LEU A 1 92 ? -13.634 -13.939 9.921 1.00 89.81 92 LEU A C 1
ATOM 760 O O . LEU A 1 92 ? -14.721 -13.844 9.347 1.00 89.81 92 LEU A O 1
ATOM 764 N N . GLN A 1 93 ? -12.851 -12.869 10.071 1.00 86.44 93 GLN A N 1
ATOM 765 C CA . GLN A 1 93 ? -13.163 -11.570 9.470 1.00 86.44 93 GLN A CA 1
ATOM 766 C C . GLN A 1 93 ? -13.039 -11.596 7.944 1.00 86.44 93 GLN A C 1
ATOM 768 O O . GLN A 1 93 ? -13.870 -10.992 7.263 1.00 86.44 93 GLN A O 1
ATOM 773 N N . ASP A 1 94 ? -12.030 -12.273 7.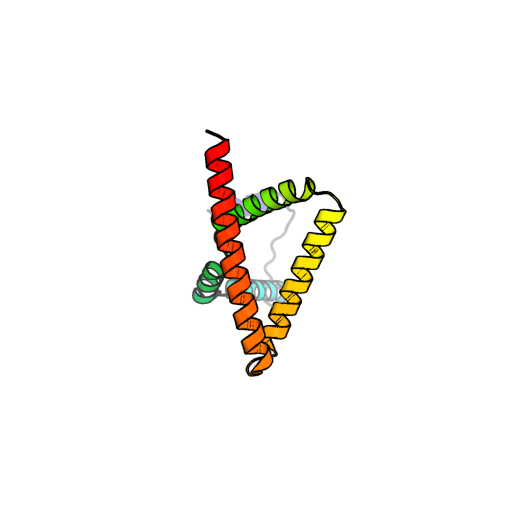404 1.00 90.19 94 ASP A N 1
ATOM 774 C CA . ASP A 1 94 ? -11.813 -12.379 5.962 1.00 90.19 94 ASP A CA 1
ATOM 775 C C . ASP A 1 94 ? -12.838 -13.319 5.306 1.00 90.19 94 ASP A C 1
ATOM 777 O O . ASP A 1 94 ? -13.402 -12.974 4.263 1.00 90.19 94 ASP A O 1
ATOM 781 N N . GLU A 1 95 ? -13.207 -14.416 5.972 1.00 88.81 95 GLU A N 1
ATOM 782 C CA . GLU A 1 95 ? -14.352 -15.249 5.592 1.00 88.81 95 GLU A CA 1
ATOM 783 C C . GLU A 1 95 ? -15.657 -14.449 5.595 1.00 88.81 95 GLU A C 1
ATOM 785 O O . GLU A 1 95 ? -16.415 -14.498 4.627 1.00 88.81 95 GLU A O 1
ATOM 790 N N . ASN A 1 96 ? -15.907 -13.639 6.629 1.00 82.06 96 ASN A N 1
ATOM 791 C CA . ASN A 1 96 ? -17.084 -12.771 6.674 1.00 82.06 96 ASN A CA 1
ATOM 792 C C . ASN A 1 96 ? -17.106 -11.757 5.525 1.00 82.06 96 ASN A C 1
ATOM 794 O O . ASN A 1 96 ? -18.165 -11.518 4.945 1.00 82.06 96 ASN A O 1
ATOM 798 N N . LYS A 1 97 ? -15.965 -11.153 5.168 1.00 85.06 97 LYS A N 1
ATOM 799 C CA . LYS A 1 97 ? -15.884 -10.250 4.005 1.00 85.06 97 LYS A CA 1
ATOM 800 C C . LYS A 1 97 ? -16.217 -10.987 2.708 1.00 85.06 97 LYS A C 1
ATOM 802 O O . LYS A 1 97 ? -16.959 -10.453 1.887 1.00 85.06 97 LYS A O 1
ATOM 807 N N . LEU A 1 98 ? -15.706 -12.206 2.540 1.00 85.88 98 LEU A N 1
ATOM 808 C CA . LEU A 1 98 ? -15.966 -13.040 1.367 1.00 85.88 98 LEU A CA 1
ATOM 809 C C . LEU A 1 98 ? -17.428 -13.498 1.289 1.00 85.88 98 LEU A C 1
ATOM 811 O O . LEU A 1 98 ? -18.019 -13.527 0.213 1.00 85.88 98 LEU A O 1
ATOM 815 N N . LEU A 1 99 ? -18.032 -13.862 2.417 1.00 79.50 99 LEU A N 1
ATOM 816 C CA . LEU A 1 99 ? -19.444 -14.232 2.471 1.00 79.50 99 LEU A CA 1
ATOM 817 C C . LEU A 1 99 ? -20.341 -13.025 2.184 1.00 79.50 99 LEU A C 1
ATOM 819 O O . LEU A 1 99 ? -21.302 -13.151 1.427 1.00 79.50 99 LEU A O 1
ATOM 823 N N . LYS A 1 100 ? -19.991 -11.841 2.703 1.00 74.56 100 LYS A N 1
ATOM 824 C CA . LYS A 1 100 ? -20.688 -10.585 2.389 1.00 74.56 100 LYS A CA 1
ATOM 825 C C . LYS A 1 100 ? -20.627 -10.233 0.907 1.00 74.56 100 LYS A C 1
ATOM 827 O O . LYS A 1 100 ? -21.638 -9.818 0.359 1.00 74.56 100 LYS A O 1
ATOM 832 N N . SER A 1 101 ? -19.487 -10.426 0.240 1.00 78.31 101 SER A N 1
ATOM 833 C CA . SER A 1 101 ? -19.391 -10.147 -1.200 1.00 78.31 101 SER A CA 1
ATOM 834 C C . SER A 1 101 ? -20.198 -11.125 -2.060 1.00 78.31 101 SER A C 1
ATOM 836 O O . SER A 1 101 ? -20.587 -10.780 -3.171 1.00 78.31 101 SER A O 1
ATOM 838 N N . LYS A 1 102 ? -20.481 -12.329 -1.547 1.00 78.00 102 LYS A N 1
ATOM 839 C CA . LYS A 1 102 ? -21.303 -13.345 -2.223 1.00 78.00 102 LYS A CA 1
ATOM 840 C C . LYS A 1 102 ? -22.804 -13.220 -1.927 1.00 78.00 102 LYS A C 1
ATOM 842 O O . LYS A 1 102 ? -23.608 -13.691 -2.725 1.00 78.00 102 LYS A O 1
ATOM 847 N N . CYS A 1 103 ? -23.196 -12.614 -0.804 1.00 68.31 103 CYS A N 1
ATOM 848 C CA . CYS A 1 103 ? -24.594 -12.465 -0.386 1.00 68.31 103 CYS A CA 1
ATOM 849 C C . CYS A 1 103 ? -25.108 -11.046 -0.687 1.00 68.31 103 CYS A C 1
ATOM 851 O O . CYS A 1 103 ? -25.227 -10.235 0.225 1.00 68.31 103 CYS A O 1
ATOM 853 N N . VAL A 1 104 ? -25.387 -10.725 -1.955 1.00 63.44 104 VAL A N 1
ATOM 854 C CA . VAL A 1 104 ? -25.753 -9.344 -2.335 1.00 63.44 104 VAL A CA 1
ATOM 855 C C . VAL A 1 104 ? -27.220 -9.008 -2.008 1.00 63.44 104 VAL A C 1
ATOM 857 O O . VAL A 1 104 ? -27.484 -7.885 -1.599 1.00 63.44 104 VAL A O 1
ATOM 860 N N . ASP A 1 105 ? -28.151 -9.977 -2.022 1.00 64.75 105 ASP A N 1
ATOM 861 C CA . ASP A 1 105 ? -29.597 -9.682 -1.888 1.00 64.75 105 ASP A CA 1
ATOM 862 C C . ASP A 1 105 ? -30.408 -10.698 -1.049 1.00 64.75 105 ASP A C 1
ATOM 864 O O . ASP A 1 105 ? -31.580 -10.963 -1.316 1.00 64.75 105 ASP A O 1
ATOM 868 N N . CYS A 1 106 ? -29.823 -11.304 -0.010 1.00 70.44 106 CYS A N 1
ATOM 869 C CA . CYS A 1 106 ? -30.609 -12.130 0.920 1.00 70.44 106 CYS A CA 1
ATOM 870 C C . CYS A 1 106 ? -31.163 -11.273 2.065 1.00 70.44 106 CYS A C 1
ATOM 872 O O . CYS A 1 106 ? -30.398 -10.770 2.889 1.00 70.44 106 CYS A O 1
ATOM 874 N N . THR A 1 107 ? -32.488 -11.185 2.192 1.00 71.38 107 THR A N 1
ATOM 875 C CA . THR A 1 107 ? -33.166 -10.462 3.288 1.00 71.38 107 THR A CA 1
ATOM 876 C C . THR A 1 107 ? -32.744 -10.944 4.683 1.00 71.38 107 THR A C 1
ATOM 878 O O . THR A 1 107 ? -32.641 -10.136 5.603 1.00 71.38 107 THR A O 1
ATOM 881 N N . LYS A 1 108 ? -32.396 -12.233 4.843 1.00 74.62 108 LYS A N 1
ATOM 882 C CA . LYS A 1 108 ? -31.795 -12.761 6.087 1.00 74.62 108 LYS A CA 1
ATOM 883 C C . LYS A 1 108 ? -30.354 -12.282 6.312 1.00 74.62 108 LYS A C 1
ATOM 885 O O . LYS A 1 108 ? -29.998 -11.976 7.446 1.00 74.62 108 LYS A O 1
ATOM 890 N N . CYS A 1 109 ? -29.518 -12.206 5.269 1.00 69.69 109 CYS A N 1
ATOM 891 C CA . CYS A 1 109 ? -28.165 -11.635 5.388 1.00 69.69 109 CYS A CA 1
ATOM 892 C C . CYS A 1 109 ? -28.245 -10.147 5.767 1.00 69.69 109 CYS A C 1
ATOM 894 O O . CYS A 1 109 ? -27.467 -9.694 6.600 1.00 69.69 109 CYS A O 1
ATOM 896 N N . GLN A 1 110 ? -29.209 -9.406 5.207 1.00 72.25 110 GLN A N 1
ATOM 897 C CA . GLN A 1 110 ? -29.420 -7.985 5.495 1.00 72.25 110 GLN A CA 1
ATOM 898 C C . GLN A 1 110 ? -29.844 -7.749 6.950 1.00 72.25 110 GLN A C 1
ATOM 900 O O . GLN A 1 110 ? -29.253 -6.907 7.618 1.00 72.25 110 GLN A O 1
ATOM 905 N N . SER A 1 111 ? -30.792 -8.528 7.488 1.00 78.06 111 SER A N 1
ATOM 906 C CA . SER A 1 111 ? -31.195 -8.395 8.897 1.00 78.06 111 SER A CA 1
ATOM 907 C C . SER A 1 111 ? -30.053 -8.719 9.864 1.00 78.06 111 SER A C 1
ATOM 909 O O . SER A 1 111 ? -29.847 -8.003 10.841 1.00 78.06 111 SER A O 1
ATOM 911 N N . VAL A 1 112 ? -29.273 -9.769 9.575 1.00 78.00 112 VAL A N 1
ATOM 912 C CA . VAL A 1 112 ? -28.087 -10.120 10.375 1.00 78.00 112 VAL A CA 1
ATOM 913 C C . VAL A 1 112 ? -27.008 -9.043 10.246 1.00 78.00 112 VAL A C 1
ATOM 915 O O . VAL A 1 112 ? -26.350 -8.711 11.226 1.00 78.00 112 VAL A O 1
ATOM 918 N N . GLN A 1 113 ? -26.833 -8.448 9.065 1.00 72.69 113 GLN A N 1
ATOM 919 C CA . GLN A 1 113 ? -25.872 -7.368 8.863 1.00 72.69 113 GLN A CA 1
ATOM 920 C C . GLN A 1 113 ? -26.229 -6.115 9.670 1.00 72.69 113 GLN A C 1
ATOM 922 O O . GLN A 1 113 ? -25.332 -5.552 10.296 1.00 72.69 113 GLN A O 1
ATOM 927 N N . VAL A 1 114 ? -27.507 -5.726 9.708 1.00 81.00 114 VAL A N 1
ATOM 928 C CA . VAL A 1 114 ? -27.986 -4.610 10.542 1.00 81.00 114 VAL A CA 1
ATOM 929 C C . VAL A 1 114 ? -27.672 -4.876 12.016 1.00 81.00 114 VAL A C 1
ATOM 931 O O . VAL A 1 114 ? -27.057 -4.037 12.667 1.00 81.00 114 VAL A O 1
ATOM 934 N N . GLN A 1 115 ? -27.963 -6.079 12.520 1.00 83.50 115 GLN A N 1
ATOM 935 C CA . GLN A 1 115 ? -27.632 -6.460 13.901 1.00 83.50 115 GLN A CA 1
ATOM 936 C C . GLN A 1 115 ? -26.120 -6.433 14.179 1.00 83.50 115 GLN A C 1
ATOM 938 O O . GLN A 1 115 ? -25.681 -5.988 15.238 1.00 83.50 115 GLN A O 1
ATOM 943 N N . VAL A 1 116 ? -25.294 -6.885 13.231 1.00 81.12 116 VAL A N 1
ATOM 944 C CA . VAL A 1 116 ? -23.829 -6.816 13.353 1.00 81.12 116 VAL A CA 1
ATOM 945 C C . VAL A 1 116 ? -23.342 -5.364 13.388 1.00 81.12 116 VAL A C 1
ATOM 947 O O . VAL A 1 116 ? -22.400 -5.054 14.115 1.00 81.12 116 VAL A O 1
ATOM 950 N N . GLU A 1 117 ? -23.946 -4.466 12.612 1.00 85.06 117 GLU A N 1
ATOM 951 C CA . GLU A 1 117 ? -23.609 -3.038 12.608 1.00 85.06 117 GLU A CA 1
ATOM 952 C C . GLU A 1 117 ? -24.046 -2.338 13.905 1.00 85.06 117 GLU A C 1
ATOM 954 O O . GLU A 1 117 ? -23.270 -1.562 14.467 1.00 85.06 117 GLU A O 1
ATOM 959 N N . GLU A 1 118 ? -25.211 -2.689 14.451 1.00 92.19 118 GLU A N 1
ATOM 960 C CA . GLU A 1 118 ? -25.663 -2.242 15.774 1.00 92.19 118 GLU A CA 1
ATOM 961 C C . GLU A 1 118 ? -24.705 -2.699 16.882 1.00 92.19 118 GLU A C 1
ATOM 963 O O . GLU A 1 118 ? -24.244 -1.884 17.684 1.00 92.19 118 GLU A O 1
ATOM 968 N N . LEU A 1 119 ? -24.320 -3.981 16.892 1.00 87.75 119 LEU A N 1
ATOM 969 C CA . LEU A 1 119 ? -23.364 -4.521 17.865 1.00 87.75 119 LEU A CA 1
ATOM 970 C C . LEU A 1 119 ? -21.992 -3.843 17.771 1.00 87.75 119 LEU A C 1
ATOM 972 O O . LEU A 1 119 ? -21.375 -3.559 18.799 1.00 87.75 119 LEU A O 1
ATOM 976 N N . LYS A 1 120 ? -21.518 -3.532 16.557 1.00 87.44 120 LYS A N 1
ATOM 977 C CA . LYS A 1 120 ? -20.286 -2.751 16.365 1.00 87.44 120 LYS A CA 1
ATOM 978 C C . LYS A 1 120 ? -20.404 -1.352 16.968 1.00 87.44 120 LYS A C 1
ATOM 980 O O . LYS A 1 120 ? -19.501 -0.930 17.683 1.00 87.44 120 LYS A O 1
ATOM 985 N N . SER A 1 121 ? -21.527 -0.669 16.748 1.00 91.38 121 SER A N 1
ATOM 986 C CA . SER A 1 121 ? -21.782 0.660 17.319 1.00 91.38 121 SER A CA 1
ATOM 987 C C . SER A 1 121 ? -21.794 0.648 18.855 1.00 91.38 121 SER A C 1
ATOM 989 O O . SER A 1 121 ? -21.203 1.520 19.509 1.00 91.38 121 SER A O 1
ATOM 991 N N . VAL A 1 122 ? -22.407 -0.382 19.449 1.00 93.00 122 VAL A N 1
ATOM 992 C CA . VAL A 1 122 ? -22.399 -0.599 20.903 1.00 93.00 122 VAL A CA 1
ATOM 993 C C . VAL A 1 122 ? -20.973 -0.831 21.408 1.00 93.00 122 VAL A C 1
ATOM 995 O O . VAL A 1 122 ? -20.559 -0.203 22.386 1.00 93.00 122 VAL A O 1
ATOM 998 N N . ASN A 1 123 ? -20.190 -1.668 20.724 1.00 84.88 123 ASN A N 1
ATOM 999 C CA . ASN A 1 12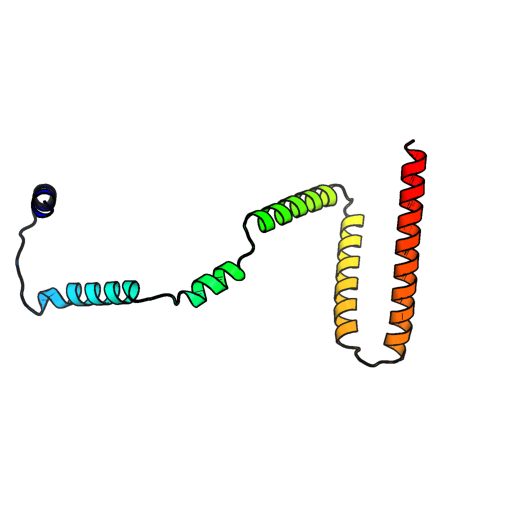3 ? -18.801 -1.942 21.089 1.00 84.88 123 ASN A CA 1
ATOM 1000 C C . ASN A 1 123 ? -17.905 -0.692 21.011 1.00 84.88 123 ASN A C 1
ATOM 1002 O O . ASN A 1 123 ? -17.096 -0.448 21.909 1.00 84.88 123 ASN A O 1
ATOM 1006 N N . ASP A 1 124 ? -18.080 0.152 19.995 1.00 92.75 124 ASP A N 1
ATOM 1007 C CA . ASP A 1 124 ? -17.345 1.416 19.872 1.00 92.75 124 ASP A CA 1
ATOM 1008 C C . ASP A 1 124 ? -17.688 2.382 21.016 1.00 92.75 124 ASP A C 1
ATOM 1010 O O . ASP A 1 124 ? -16.819 3.075 21.558 1.00 92.75 124 ASP A O 1
ATOM 1014 N N . SER A 1 125 ? -18.958 2.410 21.426 1.00 94.44 125 SER A N 1
ATOM 1015 C CA . SER A 1 125 ? -19.429 3.219 22.553 1.00 94.44 125 SER A CA 1
ATOM 1016 C C . SER A 1 125 ? -18.866 2.720 23.887 1.00 94.44 125 SER A C 1
ATOM 1018 O O . SER A 1 125 ? -18.384 3.527 24.687 1.00 94.44 125 SER A O 1
ATOM 1020 N N . LEU A 1 126 ? -18.846 1.401 24.105 1.00 92.56 126 LEU A N 1
ATOM 1021 C CA . LEU A 1 126 ? -18.209 0.774 25.268 1.00 92.56 126 LEU A CA 1
ATOM 1022 C C . LEU A 1 126 ? -16.710 1.081 25.316 1.00 92.56 126 LEU A C 1
ATOM 1024 O O . LEU A 1 126 ? -16.206 1.506 26.353 1.00 92.56 126 LEU A O 1
ATOM 1028 N N . THR A 1 127 ? -16.013 0.967 24.186 1.00 90.44 127 THR A N 1
ATOM 1029 C CA . THR A 1 127 ? -14.583 1.300 24.081 1.00 90.44 127 THR A CA 1
ATOM 1030 C C . THR A 1 127 ? -14.316 2.756 24.469 1.00 90.44 127 THR A C 1
ATOM 1032 O O . THR A 1 127 ? -13.419 3.038 25.265 1.00 90.44 127 THR A O 1
ATOM 1035 N N . LYS A 1 128 ? -15.138 3.696 23.983 1.00 93.50 128 LYS A N 1
ATOM 1036 C CA . LYS A 1 128 ? -15.041 5.119 24.354 1.00 93.50 128 LYS A CA 1
ATOM 1037 C C . LYS A 1 128 ? -15.291 5.357 25.843 1.00 93.50 128 LYS A C 1
ATOM 1039 O O . LYS A 1 128 ? -14.607 6.187 26.441 1.00 93.50 128 LYS A O 1
ATOM 1044 N N . MET A 1 129 ? -16.267 4.673 26.443 1.00 90.94 129 MET A N 1
ATOM 1045 C CA . MET A 1 129 ? -16.535 4.780 27.883 1.00 90.94 129 MET A CA 1
ATOM 1046 C C . MET A 1 129 ? -15.380 4.219 28.713 1.00 90.94 129 MET A C 1
ATOM 1048 O O . MET A 1 129 ? -14.916 4.895 29.630 1.00 90.94 129 MET A O 1
ATOM 1052 N N . ASN A 1 130 ? -14.859 3.048 28.347 1.00 87.50 130 ASN A N 1
ATOM 1053 C CA . ASN A 1 130 ? -13.709 2.439 29.010 1.00 87.50 130 ASN A CA 1
ATOM 1054 C C . ASN A 1 130 ? -12.474 3.346 28.944 1.00 87.50 130 ASN A C 1
ATOM 1056 O O . ASN A 1 130 ? -11.817 3.547 29.961 1.00 87.50 130 ASN A O 1
ATOM 1060 N N . GLN A 1 131 ? -12.209 3.983 27.798 1.00 91.25 131 GLN A N 1
ATOM 1061 C CA . GLN A 1 131 ? -11.109 4.943 27.672 1.00 91.25 131 GLN A CA 1
ATOM 1062 C C . GLN A 1 131 ? -11.293 6.171 28.576 1.00 91.25 131 GLN A C 1
ATOM 1064 O O . GLN A 1 131 ? -10.337 6.632 29.197 1.00 91.25 131 GLN A O 1
ATOM 1069 N N . LYS A 1 132 ? -12.518 6.709 28.674 1.00 90.38 132 LYS A N 1
ATOM 1070 C CA . LYS A 1 132 ? -12.819 7.831 29.580 1.00 90.38 132 LYS A CA 1
ATOM 1071 C C . LYS A 1 132 ? -12.582 7.449 31.040 1.00 90.38 132 LYS A C 1
ATOM 1073 O O . LYS A 1 132 ? -11.965 8.226 31.759 1.00 90.38 132 LYS A O 1
ATOM 1078 N N . LEU A 1 133 ? -13.037 6.266 31.456 1.00 88.88 133 LEU A N 1
ATOM 1079 C CA . LEU A 1 133 ? -12.830 5.756 32.813 1.00 88.88 133 LEU A CA 1
ATOM 1080 C C . LEU A 1 133 ? -11.342 5.563 33.131 1.00 88.88 133 LEU A C 1
ATOM 1082 O O . LEU A 1 133 ? -10.907 5.957 34.210 1.00 88.88 133 LEU A O 1
ATOM 1086 N N . LEU A 1 134 ? -10.560 5.023 32.190 1.00 86.56 134 LEU A N 1
ATOM 1087 C CA . LEU A 1 134 ? -9.111 4.861 32.345 1.00 86.56 134 LEU A CA 1
ATOM 1088 C C . LEU A 1 134 ? -8.424 6.222 32.568 1.00 86.56 134 LEU A C 1
ATOM 1090 O O . LEU A 1 134 ? -7.742 6.421 33.569 1.00 86.56 134 LEU A O 1
ATOM 1094 N N . ASN A 1 135 ? -8.724 7.201 31.708 1.00 85.12 135 ASN A N 1
ATOM 1095 C CA . ASN A 1 135 ? -8.163 8.557 31.772 1.00 85.12 135 ASN A CA 1
ATOM 1096 C C . ASN A 1 135 ? -8.606 9.360 33.014 1.00 85.12 135 ASN A C 1
ATOM 1098 O O . ASN A 1 135 ? -8.022 10.403 33.321 1.00 85.12 135 ASN A O 1
ATOM 1102 N N . SER A 1 136 ? -9.690 8.946 33.675 1.00 80.88 136 SER A N 1
ATOM 1103 C CA . SER A 1 136 ? -10.160 9.518 34.942 1.00 80.88 136 SER A CA 1
ATOM 1104 C C . SER A 1 136 ? -9.516 8.862 36.162 1.00 80.88 136 SER A C 1
ATOM 1106 O O . SER A 1 136 ? -9.509 9.473 37.221 1.00 80.88 136 SER A O 1
ATOM 1108 N N . ARG A 1 137 ? -9.000 7.638 36.026 1.00 76.69 137 ARG A N 1
ATOM 1109 C CA . ARG A 1 137 ? -8.346 6.880 37.100 1.00 76.69 137 ARG A CA 1
ATOM 1110 C C . ARG A 1 137 ? -6.837 7.148 37.187 1.00 76.69 137 ARG A C 1
ATOM 1112 O O . ARG A 1 137 ? -6.248 6.913 38.232 1.00 76.69 137 ARG A O 1
ATOM 1119 N N . GLU A 1 138 ? -6.230 7.621 36.099 1.00 66.94 138 GLU A N 1
ATOM 1120 C CA . GLU A 1 138 ? -4.815 8.027 36.021 1.00 66.94 138 GLU A CA 1
ATOM 1121 C C . GLU A 1 138 ? -4.561 9.494 36.439 1.00 66.94 138 GLU A C 1
ATOM 1123 O O . GLU A 1 138 ? -3.420 9.951 36.393 1.00 66.94 138 GLU A O 1
ATOM 1128 N N . ARG A 1 139 ? -5.608 10.234 36.834 1.00 54.97 139 ARG A N 1
ATOM 1129 C CA . ARG A 1 139 ? -5.516 11.574 37.443 1.00 54.97 139 ARG A CA 1
ATOM 1130 C C . ARG A 1 139 ? -5.717 11.490 38.946 1.00 54.97 139 ARG A C 1
ATOM 1132 O O . ARG A 1 139 ? -5.072 12.301 39.641 1.00 54.97 139 ARG A O 1
#

Foldseek 3Di:
DVVVVVVVVVVVPPDDDDDDPPDVCPVVVVVVVVVVVVVPPPVPVVNVVVVVVVDDDPVVVVVVVVVVVVVVVVLVPDDPVVNVVVVVVVVVVVVVVVVPVVCPDDPVVVVVVVVVVVVVVVVVVVVVVVVVVVVVVVD

Radius of gyration: 33.94 Å; chains: 1; bounding box: 84×34×83 Å

Secondary structure (DSSP, 8-state):
-HHHHHHHHTTTTT-------SGGGHHHHHHHHHHHHHHT----HHHHHHHHHHSPPHHHHHHHHHHHHHHHHHHTTS-HHHHHHHHHHHHHHHHHHHHHHH-SS-HHHHHHHHHHHHHHHHHHHHHHHHHHHHHHH--

Organism: Tanacetum cinerariifolium (NCBI:txid118510)

Sequence (139 aa):
MRQRRWLELLKDYDANIQYHPGKANVVADALSRKSGMVAGIKVEEEIIRDLERLTPSRDKIERVEKANERYKSAFSTFSENERQHLIQIKELQDENKLLKSKCVDCTKCQSVQVQVEELKSVNDSLTKMNQKLLNSRER